Protein AF-A0A2A4UXB6-F1 (afdb_monomer_lite)

Secondary structure (DSSP, 8-state):
-HHHHHHHHHHHTSHHHHHHT-EEEEE-SS-EEEE----GGGB-TTSSB-HHHHHHHHHHHHHHHHHHHHHHHHHTT---

Foldseek 3Di:
DVLQVVLQVVQCVPPLSVVQVKDFPDDDPPATDIDRDDDPVQDDPVSHGDVVNVVVVVVVRVVSNVVSVVVVCVVVVNDD

Structure (mmCIF, N/CA/C/O backbone):
data_AF-A0A2A4UXB6-F1
#
_entry.id   AF-A0A2A4UXB6-F1
#
loop_
_atom_site.group_PDB
_atom_site.id
_atom_site.type_symbol
_atom_site.label_atom_id
_atom_site.label_alt_id
_atom_site.label_comp_id
_atom_site.label_asym_id
_atom_site.label_entity_id
_atom_site.label_seq_id
_atom_site.pdbx_PDB_ins_code
_atom_site.Cartn_x
_atom_site.Cartn_y
_atom_site.Cartn_z
_atom_site.occupancy
_atom_site.B_iso_or_equiv
_atom_site.auth_seq_id
_atom_site.auth_comp_id
_atom_site.auth_asym_id
_atom_site.auth_atom_id
_atom_site.pdbx_PDB_model_num
ATOM 1 N N . MET A 1 1 ? -6.556 12.534 10.772 1.00 65.06 1 MET A N 1
ATOM 2 C CA . MET A 1 1 ? -5.075 12.540 10.843 1.00 65.06 1 MET A CA 1
ATOM 3 C C . MET A 1 1 ? -4.523 11.317 11.559 1.00 65.06 1 MET A C 1
ATOM 5 O O . MET A 1 1 ? -3.730 10.637 10.934 1.00 65.06 1 MET A O 1
ATOM 9 N N . GLN A 1 2 ? -4.956 10.982 12.784 1.00 81.38 2 GLN A N 1
ATOM 10 C CA . GLN A 1 2 ? -4.411 9.822 13.515 1.00 81.38 2 GLN A CA 1
ATOM 11 C C . GLN A 1 2 ? -4.527 8.495 12.738 1.00 81.38 2 GLN A C 1
ATOM 13 O O . GLN A 1 2 ? -3.518 7.856 12.486 1.00 81.38 2 GLN A O 1
ATOM 18 N N . LEU A 1 3 ? -5.721 8.160 12.233 1.00 79.38 3 LEU A N 1
ATOM 19 C CA . LEU A 1 3 ? -5.954 6.920 11.475 1.00 79.38 3 LEU A CA 1
ATOM 20 C C . LEU A 1 3 ? -5.083 6.787 10.209 1.00 79.38 3 LEU A C 1
ATOM 22 O O . LEU A 1 3 ? -4.646 5.692 9.870 1.00 79.38 3 LEU A O 1
ATOM 26 N N . LEU A 1 4 ? -4.826 7.899 9.510 1.00 80.56 4 LEU A N 1
ATOM 27 C CA . LEU A 1 4 ? -3.944 7.914 8.340 1.00 80.56 4 LEU A CA 1
ATOM 28 C C . LEU A 1 4 ? -2.508 7.578 8.750 1.00 80.56 4 LEU A C 1
ATOM 30 O O . LEU A 1 4 ? -1.897 6.706 8.141 1.00 80.56 4 LEU A O 1
A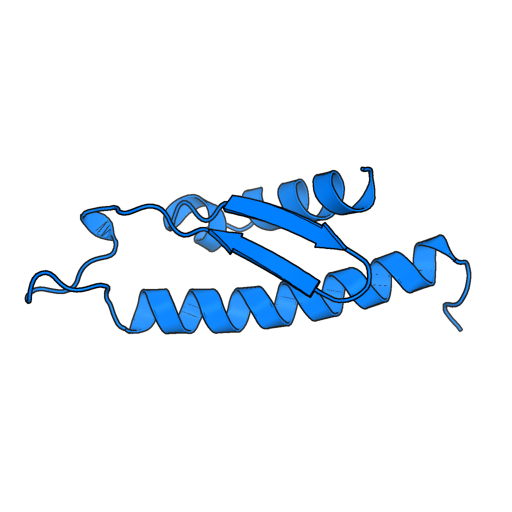TOM 34 N N . ASN A 1 5 ? -2.004 8.241 9.793 1.00 83.44 5 ASN A N 1
ATOM 35 C CA . ASN A 1 5 ? -0.652 8.018 10.295 1.00 83.44 5 ASN A CA 1
ATOM 36 C C . ASN A 1 5 ? -0.477 6.575 10.790 1.00 83.44 5 ASN A C 1
ATOM 38 O O . ASN A 1 5 ? 0.523 5.943 10.465 1.00 83.44 5 ASN A O 1
ATOM 42 N N . ASP A 1 6 ? -1.472 6.028 11.492 1.00 86.00 6 ASP A N 1
ATOM 43 C CA . ASP A 1 6 ? -1.437 4.654 12.002 1.00 86.00 6 ASP A CA 1
ATOM 44 C C . ASP A 1 6 ? -1.385 3.629 10.858 1.00 86.00 6 ASP A C 1
ATOM 46 O O . ASP A 1 6 ? -0.581 2.696 10.874 1.00 86.00 6 ASP A O 1
ATOM 50 N N . LEU A 1 7 ? -2.229 3.793 9.833 1.00 85.19 7 LEU A N 1
ATOM 51 C CA . LEU A 1 7 ? -2.238 2.888 8.681 1.00 85.19 7 LEU A CA 1
ATOM 52 C C . LEU A 1 7 ? -0.972 3.031 7.834 1.00 85.19 7 LEU A C 1
ATOM 54 O O . LEU A 1 7 ? -0.449 2.021 7.361 1.00 85.19 7 LEU A O 1
ATOM 58 N N . GLN A 1 8 ? -0.453 4.252 7.676 1.00 85.81 8 GLN A N 1
ATOM 59 C CA . GLN A 1 8 ? 0.845 4.486 7.046 1.00 85.81 8 GLN A CA 1
ATOM 60 C C . GLN A 1 8 ? 1.958 3.778 7.817 1.00 85.81 8 GLN A C 1
ATOM 62 O O . GLN A 1 8 ? 2.753 3.076 7.202 1.00 85.81 8 GLN A O 1
ATOM 67 N N . GLU A 1 9 ? 2.000 3.891 9.143 1.00 85.06 9 GLU A N 1
ATOM 68 C CA . GLU A 1 9 ? 3.004 3.223 9.970 1.00 85.06 9 GLU A CA 1
ATOM 69 C C . GLU A 1 9 ? 2.912 1.696 9.854 1.00 85.06 9 GLU A C 1
ATOM 71 O O . GLU A 1 9 ? 3.919 1.028 9.605 1.00 85.06 9 GLU A O 1
ATOM 76 N N . ILE A 1 10 ? 1.708 1.128 9.965 1.00 84.38 10 ILE A N 1
ATOM 77 C CA . ILE A 1 10 ? 1.485 -0.318 9.820 1.00 84.38 10 ILE A CA 1
ATOM 78 C C . ILE A 1 10 ? 1.967 -0.802 8.450 1.00 84.38 10 ILE A 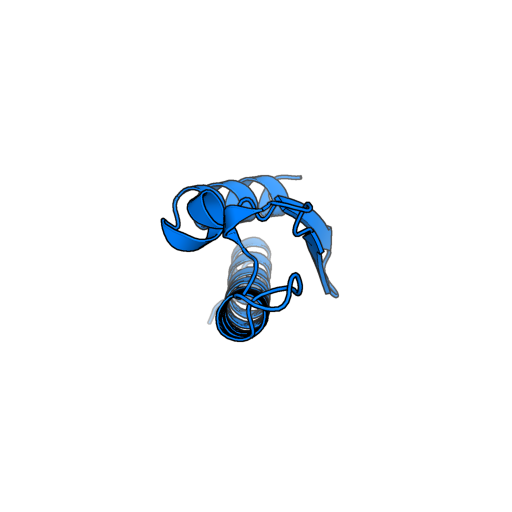C 1
ATOM 80 O O . ILE A 1 10 ? 2.653 -1.822 8.356 1.00 84.38 10 ILE A O 1
ATOM 84 N N . TYR A 1 11 ? 1.623 -0.076 7.388 1.00 84.94 11 TYR A N 1
ATOM 85 C CA . TYR A 1 11 ? 1.937 -0.489 6.027 1.00 84.94 11 TYR A CA 1
ATOM 86 C C . TYR A 1 11 ? 3.401 -0.237 5.639 1.00 84.94 11 TYR A C 1
ATOM 88 O O . TYR A 1 11 ? 3.994 -1.045 4.930 1.00 84.94 11 TYR A O 1
ATOM 96 N N . LEU A 1 12 ? 4.040 0.814 6.158 1.00 76.19 12 LEU A N 1
ATOM 97 C CA . LEU A 1 12 ? 5.481 1.051 5.990 1.00 76.19 12 LEU A CA 1
ATOM 98 C C . LEU A 1 12 ? 6.334 0.003 6.714 1.00 76.19 12 LEU A C 1
ATOM 100 O O . LEU A 1 12 ? 7.451 -0.296 6.278 1.00 76.19 12 LEU A O 1
ATOM 104 N N . ASN A 1 13 ? 5.811 -0.558 7.805 1.00 82.19 13 ASN A N 1
ATOM 105 C CA . ASN A 1 13 ? 6.425 -1.676 8.515 1.00 82.19 13 ASN A CA 1
ATOM 106 C C . ASN A 1 13 ? 6.181 -3.030 7.824 1.00 82.19 13 ASN A C 1
ATOM 108 O O . ASN A 1 13 ? 6.860 -4.012 8.138 1.00 82.19 13 ASN A O 1
ATOM 112 N N . ASP A 1 14 ? 5.281 -3.091 6.837 1.00 81.88 14 ASP A N 1
ATOM 113 C CA . ASP A 1 14 ? 5.140 -4.246 5.961 1.00 81.88 14 ASP A CA 1
ATOM 114 C C . ASP A 1 14 ? 6.306 -4.296 4.956 1.00 81.88 14 ASP A C 1
ATOM 116 O O . ASP A 1 14 ? 6.579 -3.361 4.193 1.00 81.88 14 ASP A O 1
ATOM 120 N N . ARG A 1 15 ? 7.037 -5.420 4.954 1.00 80.62 15 ARG A N 1
ATOM 121 C CA . ARG A 1 15 ? 8.217 -5.599 4.092 1.00 80.62 15 ARG A CA 1
ATOM 122 C C . ARG A 1 15 ? 7.881 -5.454 2.606 1.00 80.62 15 ARG A C 1
ATOM 124 O O . ARG A 1 15 ? 8.763 -5.050 1.844 1.00 80.62 15 ARG A O 1
ATOM 131 N N . TRP A 1 16 ? 6.663 -5.794 2.185 1.00 82.12 16 TRP A N 1
ATOM 132 C CA . TRP A 1 16 ? 6.255 -5.710 0.788 1.00 82.12 16 TRP A CA 1
ATOM 133 C C . TRP A 1 16 ? 5.862 -4.298 0.383 1.00 82.12 16 TRP A C 1
ATOM 135 O O . TRP A 1 16 ? 6.417 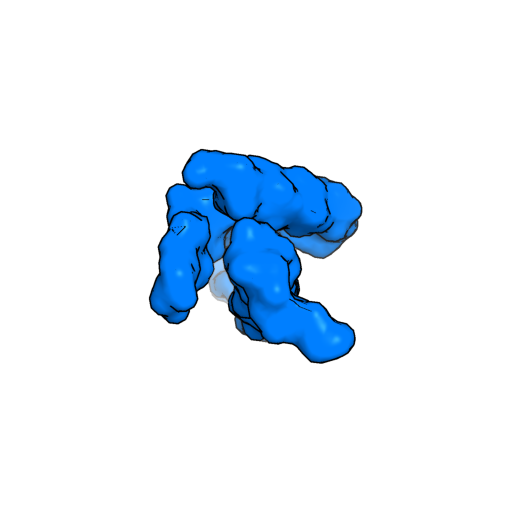-3.812 -0.606 1.00 82.12 16 TRP A O 1
ATOM 145 N N . GLY A 1 17 ? 5.019 -3.617 1.162 1.00 81.88 17 GLY A N 1
ATOM 146 C CA . GLY A 1 17 ? 4.623 -2.228 0.887 1.00 81.88 17 GLY A CA 1
ATOM 147 C C . GLY A 1 17 ? 5.840 -1.315 0.702 1.00 81.88 17 GLY A C 1
ATOM 148 O O . GLY A 1 17 ? 5.994 -0.647 -0.329 1.00 81.88 17 GLY A O 1
ATOM 149 N N . LYS A 1 18 ? 6.804 -1.408 1.628 1.00 84.25 18 LYS A N 1
ATOM 150 C CA . LYS A 1 18 ? 8.075 -0.671 1.554 1.00 84.25 18 LYS A CA 1
ATOM 151 C C . LYS A 1 18 ? 8.918 -1.037 0.329 1.00 84.25 18 LYS A C 1
ATOM 153 O O . LYS A 1 18 ? 9.495 -0.156 -0.310 1.00 84.25 18 LYS A O 1
ATOM 158 N N . ARG A 1 19 ? 9.014 -2.327 -0.010 1.00 86.56 19 ARG A N 1
ATOM 159 C CA . ARG A 1 19 ? 9.811 -2.803 -1.155 1.00 86.56 19 ARG A CA 1
ATOM 160 C C . ARG A 1 19 ? 9.228 -2.336 -2.486 1.00 86.56 19 ARG A C 1
ATOM 162 O O . ARG A 1 19 ? 9.987 -1.923 -3.362 1.00 86.56 19 ARG A O 1
ATOM 169 N N . LEU A 1 20 ? 7.908 -2.395 -2.637 1.00 88.00 20 LEU A N 1
ATOM 170 C CA . LEU A 1 20 ? 7.214 -1.922 -3.834 1.00 88.00 20 LEU A CA 1
ATOM 171 C C . LEU A 1 20 ? 7.274 -0.393 -3.943 1.00 88.00 20 LEU A C 1
ATOM 173 O O . LEU A 1 20 ? 7.342 0.134 -5.055 1.00 88.00 20 LEU A O 1
ATOM 177 N N . GLY A 1 21 ? 7.374 0.297 -2.802 1.00 88.81 21 GLY A N 1
ATOM 178 C CA . GLY A 1 21 ? 7.382 1.753 -2.712 1.00 88.81 21 GLY A CA 1
ATOM 179 C C . GLY A 1 21 ? 5.986 2.344 -2.770 1.00 88.81 21 GLY A C 1
ATOM 180 O O . GLY A 1 21 ? 5.829 3.403 -3.359 1.00 88.81 21 GLY A O 1
ATOM 181 N N . VAL A 1 22 ? 4.997 1.622 -2.249 1.00 91.38 22 VAL A N 1
ATOM 182 C CA . VAL A 1 22 ? 3.610 2.077 -2.222 1.00 91.38 22 VAL A CA 1
ATOM 183 C C . VAL A 1 22 ? 3.457 3.155 -1.154 1.00 91.38 22 VAL A C 1
ATOM 185 O O . VAL A 1 22 ? 4.021 3.048 -0.065 1.00 91.38 22 VAL A O 1
ATOM 188 N N . GLU A 1 23 ? 2.664 4.170 -1.463 1.00 90.50 23 GLU A N 1
ATOM 189 C CA . GLU A 1 23 ? 2.345 5.280 -0.574 1.00 90.50 23 GLU A CA 1
ATOM 190 C C . GLU A 1 23 ? 0.837 5.303 -0.313 1.00 90.50 23 GLU A C 1
ATOM 192 O O . GLU A 1 23 ? 0.040 5.163 -1.240 1.00 90.50 23 GLU A O 1
ATOM 197 N N . ILE A 1 24 ? 0.429 5.478 0.946 1.00 91.19 24 ILE A N 1
ATOM 198 C CA . ILE A 1 24 ? -0.975 5.745 1.281 1.00 91.19 24 ILE A CA 1
ATOM 199 C C . ILE A 1 24 ? -1.166 7.258 1.222 1.00 91.19 24 ILE A C 1
ATOM 201 O O . ILE A 1 24 ? -0.717 7.965 2.126 1.00 91.19 24 ILE A O 1
ATOM 205 N N . SER A 1 25 ? -1.795 7.757 0.160 1.00 89.81 25 SER A N 1
ATOM 206 C CA . SER A 1 25 ? -1.969 9.199 -0.056 1.00 89.81 25 SER A CA 1
ATOM 207 C C . SER A 1 25 ? -3.195 9.764 0.660 1.00 89.81 25 SER A C 1
ATOM 209 O O . SER A 1 25 ? -3.219 10.944 0.994 1.00 89.81 25 SER A O 1
ATOM 211 N N . GLU A 1 26 ? -4.215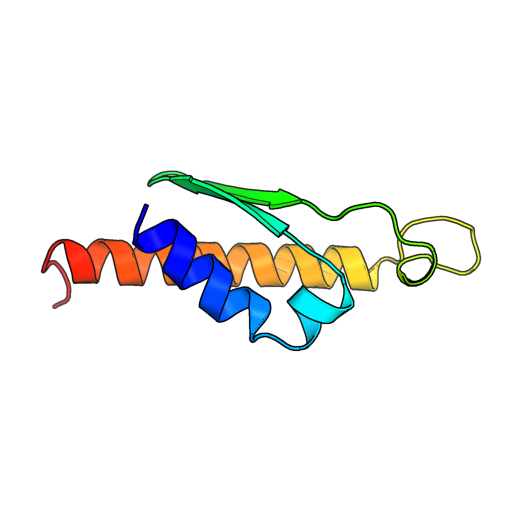 8.936 0.897 1.00 89.44 26 GLU A N 1
ATOM 212 C CA . GLU A 1 26 ? -5.449 9.345 1.571 1.00 89.44 26 GLU A CA 1
ATOM 213 C C . GLU A 1 26 ? -6.108 8.165 2.296 1.00 89.44 26 GLU A C 1
ATOM 215 O O . GLU A 1 26 ? -6.098 7.033 1.808 1.00 89.44 26 GLU A O 1
ATOM 220 N N . VAL A 1 27 ? -6.713 8.450 3.450 1.00 87.81 27 VAL A N 1
ATOM 221 C CA . VAL A 1 27 ? -7.619 7.549 4.171 1.00 87.81 27 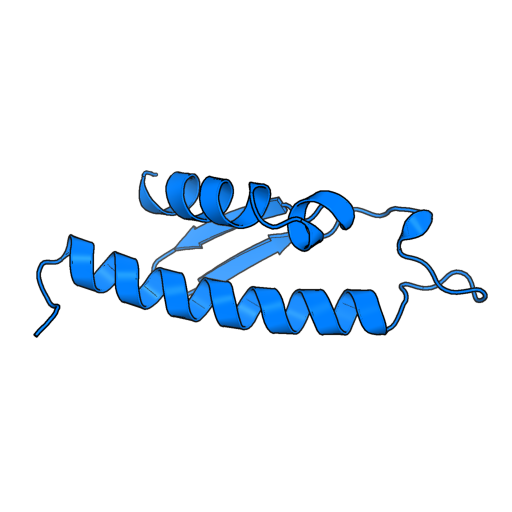VAL A CA 1
ATOM 222 C C . VAL A 1 27 ? -8.820 8.367 4.633 1.00 87.81 27 VAL A C 1
ATOM 224 O O . VAL A 1 27 ? -8.653 9.349 5.361 1.00 87.81 27 VAL A O 1
ATOM 227 N N . ASN A 1 28 ? -10.023 7.938 4.262 1.00 83.31 28 ASN A N 1
ATOM 228 C CA . ASN A 1 28 ? -11.281 8.504 4.745 1.00 83.31 28 ASN A CA 1
ATOM 229 C C . ASN A 1 28 ? -12.282 7.374 5.098 1.00 83.31 28 ASN A C 1
ATOM 231 O O . ASN A 1 28 ? -12.007 6.194 4.845 1.00 83.31 28 ASN A O 1
ATOM 235 N N . PRO A 1 29 ? -13.433 7.685 5.724 1.00 79.44 29 PRO A N 1
ATOM 236 C CA . PRO A 1 29 ? -14.396 6.662 6.142 1.00 79.44 29 PRO A CA 1
ATOM 237 C C . PRO A 1 29 ? -14.915 5.763 5.013 1.00 79.44 29 PRO A C 1
ATOM 239 O O . PRO A 1 29 ? -15.259 4.619 5.280 1.00 79.44 29 PRO A O 1
ATOM 242 N N . GLU A 1 30 ? -14.859 6.199 3.754 1.00 83.88 30 GLU A N 1
ATOM 243 C CA . GLU A 1 30 ? -15.399 5.454 2.610 1.00 83.88 30 GLU A CA 1
ATOM 244 C C . GLU A 1 30 ? -14.318 4.698 1.823 1.00 83.88 30 GLU A C 1
ATOM 246 O O . GLU A 1 30 ? -14.578 3.640 1.256 1.00 83.88 30 GLU A O 1
ATOM 251 N N . ASN A 1 31 ? -13.082 5.203 1.779 1.00 88.56 31 ASN A N 1
ATOM 252 C CA . ASN A 1 31 ? -12.030 4.633 0.942 1.00 88.56 31 ASN A CA 1
ATOM 253 C C . ASN A 1 31 ? -10.604 4.853 1.480 1.00 88.56 31 ASN A C 1
ATOM 255 O O . ASN A 1 31 ? -10.353 5.597 2.430 1.00 88.56 31 ASN A O 1
ATOM 259 N N . ILE A 1 32 ? -9.664 4.146 0.848 1.00 91.00 32 ILE A N 1
ATOM 260 C CA . ILE A 1 32 ? -8.219 4.321 1.002 1.00 91.00 32 ILE A CA 1
ATOM 261 C C . ILE A 1 32 ? -7.638 4.505 -0.392 1.00 91.00 32 ILE A C 1
ATOM 263 O O . ILE A 1 32 ? -7.984 3.757 -1.309 1.00 91.00 32 ILE A O 1
ATOM 267 N N . HIS A 1 33 ? -6.728 5.462 -0.540 1.00 92.38 33 HIS A N 1
ATOM 268 C CA . HIS A 1 33 ? -6.023 5.699 -1.789 1.00 92.38 33 HIS A CA 1
ATOM 269 C C . HIS A 1 33 ? -4.556 5.278 -1.655 1.00 92.38 33 HIS A C 1
ATOM 271 O O . HIS A 1 33 ? -3.803 5.844 -0.858 1.00 92.38 33 HIS A O 1
ATOM 277 N N . LEU A 1 34 ? -4.165 4.277 -2.449 1.00 92.38 34 LEU A N 1
ATOM 278 C CA . LEU A 1 34 ? -2.783 3.827 -2.594 1.00 92.38 34 LEU A CA 1
ATOM 279 C C . LEU A 1 34 ? -2.185 4.336 -3.902 1.00 92.38 34 LEU A C 1
ATOM 281 O O . LEU A 1 34 ? -2.810 4.237 -4.958 1.00 92.38 34 LEU A O 1
ATOM 285 N N . GLN A 1 35 ? -0.945 4.800 -3.843 1.00 92.75 35 GLN A N 1
ATOM 286 C CA . GLN A 1 35 ? -0.156 5.187 -5.003 1.00 92.75 35 GLN A CA 1
ATOM 287 C C . GLN A 1 35 ? 1.045 4.258 -5.142 1.00 92.75 35 GLN A C 1
ATOM 289 O O . GLN A 1 35 ? 1.759 3.998 -4.178 1.00 92.75 35 GLN A O 1
ATOM 294 N N . LEU A 1 36 ? 1.282 3.766 -6.359 1.00 91.94 36 LEU A N 1
ATOM 295 C CA . LEU A 1 36 ? 2.483 3.014 -6.710 1.00 91.94 36 LEU A CA 1
ATOM 296 C C . LEU A 1 36 ? 3.285 3.818 -7.742 1.00 91.94 36 LEU A C 1
ATOM 298 O O . LEU A 1 36 ? 2.968 3.766 -8.934 1.00 91.94 36 LEU A O 1
ATOM 302 N N . PRO A 1 37 ? 4.320 4.560 -7.314 1.00 91.12 37 PRO A N 1
ATOM 303 C CA . PRO A 1 37 ? 5.204 5.274 -8.221 1.00 91.12 37 PRO A CA 1
ATOM 304 C C . PRO A 1 37 ? 5.885 4.324 -9.207 1.00 91.12 37 PRO A C 1
ATOM 306 O O . PRO A 1 37 ? 6.176 3.162 -8.898 1.00 91.12 37 PRO A O 1
ATOM 309 N N . PHE A 1 38 ? 6.202 4.835 -10.398 1.00 92.12 38 PHE A N 1
ATOM 310 C CA . PHE A 1 38 ? 6.992 4.083 -11.366 1.00 92.12 38 PHE A CA 1
ATOM 311 C C . PHE A 1 38 ? 8.350 3.695 -10.764 1.00 92.12 38 PHE A C 1
ATOM 313 O O . PHE A 1 38 ? 9.117 4.550 -10.320 1.00 92.12 38 PHE A O 1
ATOM 320 N N . LYS A 1 39 ? 8.669 2.397 -10.799 1.00 92.69 39 LYS A N 1
ATOM 321 C CA . LYS A 1 39 ? 9.999 1.872 -10.476 1.00 92.69 39 LYS A CA 1
ATOM 322 C C . LYS A 1 39 ? 10.350 0.736 -11.423 1.00 92.69 39 LYS A C 1
ATOM 324 O O . LYS A 1 39 ? 9.600 -0.232 -11.531 1.00 92.69 39 LYS A O 1
ATOM 329 N 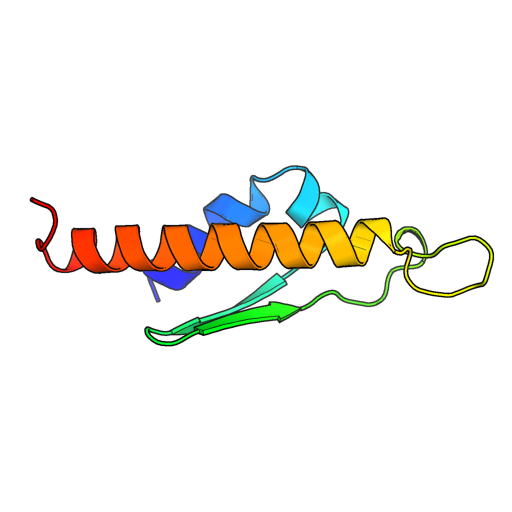N . GLN A 1 40 ? 11.535 0.810 -12.027 1.00 94.25 40 GLN A N 1
ATOM 330 C CA . GLN A 1 40 ? 12.032 -0.201 -12.968 1.00 94.25 40 GLN A CA 1
ATOM 331 C C . GLN A 1 40 ? 11.991 -1.624 -12.382 1.00 94.25 40 GLN A C 1
ATOM 333 O O . GLN A 1 40 ? 11.632 -2.574 -13.069 1.00 94.25 40 GLN A O 1
ATOM 338 N N . GLN A 1 41 ? 12.298 -1.764 -11.088 1.00 93.75 41 GLN A N 1
ATOM 339 C CA . GLN A 1 41 ? 12.300 -3.044 -10.367 1.00 93.75 41 GLN A CA 1
ATOM 340 C C . GLN A 1 41 ? 10.925 -3.732 -10.291 1.00 93.75 41 GLN A C 1
ATOM 342 O O . GLN A 1 41 ? 10.858 -4.927 -10.020 1.00 93.75 41 GLN A O 1
ATOM 347 N N . ASN A 1 42 ? 9.836 -2.987 -10.505 1.00 94.50 42 ASN A N 1
ATOM 348 C CA . ASN A 1 42 ? 8.468 -3.503 -10.466 1.00 94.50 42 ASN A CA 1
ATOM 349 C C . ASN A 1 42 ? 7.990 -3.973 -11.852 1.00 94.50 42 ASN A C 1
ATOM 351 O O . ASN A 1 42 ? 6.819 -4.326 -12.008 1.00 94.50 42 ASN A O 1
ATOM 355 N N . MET A 1 43 ? 8.858 -3.960 -12.869 1.00 95.94 43 MET A N 1
ATOM 356 C CA . MET A 1 43 ? 8.504 -4.344 -14.231 1.00 95.94 43 MET A CA 1
ATOM 357 C C . MET A 1 43 ? 8.823 -5.806 -14.555 1.00 95.94 43 MET A C 1
ATOM 359 O O . MET A 1 43 ? 9.714 -6.422 -13.978 1.00 95.94 43 MET A O 1
ATOM 363 N N . ASN A 1 44 ? 8.091 -6.362 -15.516 1.00 95.06 44 ASN A N 1
ATOM 364 C CA . ASN A 1 44 ? 8.417 -7.622 -16.168 1.00 95.06 44 ASN A CA 1
ATOM 365 C C . ASN A 1 44 ? 9.407 -7.412 -17.331 1.00 95.06 44 ASN A C 1
ATOM 367 O O . ASN A 1 44 ? 9.741 -6.286 -17.701 1.00 95.06 44 ASN A O 1
ATOM 371 N N . LEU A 1 45 ? 9.830 -8.515 -17.957 1.00 95.50 45 LEU A N 1
ATOM 372 C CA . LEU A 1 45 ? 10.767 -8.504 -19.091 1.00 95.50 45 LEU A CA 1
ATOM 373 C C . LEU A 1 45 ? 10.248 -7.743 -20.326 1.00 95.50 45 LEU A C 1
ATOM 375 O O . LEU A 1 45 ? 11.036 -7.362 -21.182 1.00 95.50 45 LEU A O 1
ATOM 379 N N . GLY A 1 46 ? 8.936 -7.511 -20.420 1.00 96.19 46 GLY A N 1
ATOM 380 C CA . GLY A 1 46 ? 8.295 -6.788 -21.519 1.00 96.19 46 GLY A CA 1
ATOM 381 C C . GLY A 1 46 ? 8.165 -5.282 -21.294 1.00 96.19 46 GLY A C 1
ATOM 382 O O . GLY A 1 46 ? 7.429 -4.631 -22.033 1.00 96.19 46 GLY A O 1
ATOM 383 N N . GLY A 1 47 ? 8.802 -4.723 -20.261 1.00 94.38 47 GLY A N 1
ATOM 384 C CA . GLY A 1 47 ? 8.748 -3.282 -20.003 1.00 94.38 47 GLY A CA 1
ATOM 385 C C . GLY A 1 47 ? 7.440 -2.802 -19.364 1.00 94.38 47 GLY A C 1
ATOM 386 O O . GLY A 1 47 ? 7.152 -1.610 -19.381 1.00 94.38 47 GLY A O 1
ATOM 387 N N . ARG A 1 48 ? 6.613 -3.718 -18.847 1.00 94.25 48 ARG A N 1
ATOM 388 C CA . ARG A 1 48 ? 5.314 -3.415 -18.224 1.00 94.25 48 ARG A CA 1
ATOM 389 C C . ARG A 1 48 ? 5.369 -3.719 -16.740 1.00 94.25 48 ARG A C 1
ATOM 391 O O . ARG A 1 48 ? 6.205 -4.506 -16.313 1.00 94.25 48 ARG A O 1
ATOM 398 N N . MET A 1 49 ? 4.437 -3.184 -15.958 1.00 94.31 49 MET A N 1
ATOM 399 C CA . MET A 1 49 ? 4.299 -3.585 -14.558 1.00 94.31 49 MET A CA 1
ATOM 400 C C . MET A 1 49 ? 4.123 -5.107 -14.441 1.00 94.31 49 MET A C 1
ATOM 402 O O . MET A 1 49 ? 3.338 -5.717 -15.172 1.00 94.31 49 MET A O 1
ATOM 406 N N . HIS A 1 50 ? 4.882 -5.730 -13.543 1.00 96.00 50 HIS A N 1
ATOM 407 C CA . HIS A 1 50 ? 4.800 -7.162 -13.303 1.00 96.00 50 HIS A CA 1
ATOM 408 C C . HIS A 1 50 ? 3.430 -7.509 -12.707 1.00 96.00 50 HIS A C 1
ATOM 410 O O . HIS A 1 50 ? 3.006 -6.900 -11.728 1.00 96.00 50 HIS A O 1
ATOM 416 N N . GLY A 1 51 ? 2.743 -8.516 -13.255 1.00 94.88 51 GLY A N 1
ATOM 417 C CA . GLY A 1 51 ? 1.387 -8.875 -12.813 1.00 94.88 51 GLY A CA 1
ATOM 418 C C . GLY A 1 51 ? 1.304 -9.215 -11.321 1.00 94.88 51 GLY A C 1
ATOM 419 O O . GLY A 1 51 ? 0.360 -8.822 -10.647 1.00 94.88 51 GLY A O 1
ATOM 420 N N . GLY A 1 52 ? 2.344 -9.854 -10.775 1.00 93.31 52 GLY A N 1
ATOM 421 C CA . GLY A 1 52 ? 2.453 -10.113 -9.335 1.00 93.31 52 GLY A CA 1
ATOM 422 C C . GLY A 1 52 ? 2.507 -8.847 -8.470 1.00 93.31 52 GLY A C 1
ATOM 423 O O . GLY A 1 52 ? 1.983 -8.865 -7.369 1.00 93.31 52 GLY A O 1
ATOM 424 N N . VAL A 1 53 ? 3.063 -7.736 -8.972 1.00 93.38 53 VAL A N 1
ATOM 425 C CA . VAL A 1 53 ? 3.065 -6.452 -8.246 1.00 93.38 53 VAL A CA 1
ATOM 426 C C . VAL A 1 53 ? 1.646 -5.891 -8.158 1.00 93.38 53 VAL A C 1
ATOM 428 O O . VAL A 1 53 ? 1.219 -5.481 -7.082 1.00 93.38 53 VAL A O 1
ATOM 431 N N . LEU A 1 54 ? 0.893 -5.934 -9.263 1.00 92.69 54 LEU A N 1
ATOM 432 C CA . LEU A 1 54 ? -0.517 -5.528 -9.283 1.00 92.69 54 LEU A CA 1
ATOM 433 C C . LEU A 1 54 ? -1.369 -6.397 -8.351 1.00 92.69 54 LEU A C 1
ATOM 435 O O . LEU A 1 54 ? -2.168 -5.872 -7.582 1.00 92.69 54 LEU A O 1
ATOM 439 N N . ALA A 1 55 ? -1.178 -7.717 -8.391 1.00 93.50 55 ALA A N 1
ATOM 440 C CA . ALA A 1 55 ? -1.910 -8.646 -7.535 1.00 93.50 55 ALA A CA 1
ATOM 441 C C . ALA A 1 55 ? -1.624 -8.406 -6.043 1.00 93.50 55 ALA A C 1
ATOM 443 O O . ALA A 1 55 ? -2.558 -8.383 -5.242 1.00 93.50 55 ALA A O 1
ATOM 444 N N . SER A 1 56 ? -0.360 -8.170 -5.672 1.00 91.25 56 SER A N 1
ATOM 445 C CA . SER A 1 56 ? 0.005 -7.798 -4.301 1.00 91.25 56 SER A CA 1
ATOM 446 C C . SER A 1 56 ? -0.661 -6.493 -3.872 1.00 91.25 56 SER A C 1
ATOM 448 O O . SER A 1 56 ? -1.264 -6.455 -2.806 1.00 91.25 56 SER A O 1
ATOM 450 N N . LEU A 1 57 ? -0.637 -5.459 -4.720 1.00 91.75 57 LEU A N 1
ATOM 451 C CA . LEU A 1 57 ? -1.259 -4.171 -4.405 1.00 91.75 57 LEU A CA 1
ATOM 452 C C . LEU A 1 57 ? -2.776 -4.291 -4.189 1.00 91.75 57 LEU A C 1
ATOM 454 O O . LEU A 1 57 ? -3.321 -3.656 -3.288 1.00 91.75 57 LEU A O 1
ATOM 458 N N . LEU A 1 58 ? -3.459 -5.130 -4.975 1.00 92.50 58 LEU A N 1
ATOM 459 C CA . LEU A 1 58 ? -4.887 -5.411 -4.794 1.00 92.50 58 LEU A CA 1
ATOM 460 C C . LEU A 1 58 ? -5.165 -6.114 -3.457 1.00 92.50 58 LEU A C 1
ATOM 462 O O . LEU A 1 58 ? -6.090 -5.729 -2.742 1.00 92.50 58 LEU A O 1
ATOM 466 N N . GLY A 1 59 ? -4.351 -7.109 -3.097 1.00 92.12 59 GLY A N 1
ATOM 467 C CA . GLY A 1 59 ? -4.460 -7.791 -1.804 1.00 92.12 59 GLY A CA 1
ATOM 468 C C . GLY A 1 59 ? -4.208 -6.852 -0.622 1.00 92.12 59 GLY A C 1
ATOM 469 O O . GLY A 1 59 ? -4.980 -6.834 0.338 1.00 92.12 59 GLY A O 1
ATOM 470 N N . ASP A 1 60 ? -3.174 -6.018 -0.724 1.00 90.38 60 ASP A N 1
ATOM 471 C CA . ASP A 1 60 ? -2.832 -5.021 0.290 1.00 90.38 60 ASP A CA 1
ATOM 472 C C . ASP A 1 60 ? -3.948 -3.987 0.463 1.00 90.38 60 ASP A C 1
ATOM 474 O O . ASP A 1 60 ? -4.313 -3.662 1.592 1.00 90.38 60 ASP A O 1
ATOM 478 N N . SER A 1 61 ? -4.550 -3.532 -0.640 1.00 90.81 61 SER A N 1
ATOM 479 C CA . SER A 1 61 ? -5.702 -2.620 -0.623 1.00 90.81 61 SER A CA 1
ATOM 480 C C . SER A 1 61 ? -6.860 -3.189 0.200 1.00 90.81 61 SER A C 1
ATOM 482 O O . SER A 1 61 ? -7.399 -2.501 1.066 1.00 90.81 61 SER A O 1
ATOM 484 N N . ALA A 1 62 ? -7.213 -4.461 -0.012 1.00 90.69 62 ALA A N 1
ATOM 485 C CA . ALA A 1 62 ? -8.293 -5.117 0.726 1.00 90.69 62 ALA A CA 1
ATOM 486 C C . ALA A 1 62 ? -7.972 -5.272 2.222 1.00 90.69 62 ALA A C 1
ATOM 488 O O . ALA A 1 62 ? -8.820 -5.007 3.082 1.00 90.69 62 ALA A O 1
ATOM 489 N N . LYS A 1 63 ? -6.730 -5.657 2.544 1.00 89.38 63 LYS A N 1
ATOM 490 C CA . LYS A 1 63 ? -6.247 -5.761 3.927 1.00 89.38 63 LYS A CA 1
ATOM 491 C C . LYS A 1 63 ? -6.330 -4.412 4.642 1.00 89.38 63 LYS A C 1
ATOM 493 O O . LYS A 1 63 ? -6.838 -4.347 5.759 1.00 89.38 63 LYS A O 1
ATOM 498 N N . LEU A 1 64 ? -5.853 -3.345 4.005 1.00 89.38 64 LEU A N 1
ATOM 499 C CA . LEU A 1 64 ? -5.877 -1.998 4.572 1.00 89.38 64 LEU A CA 1
ATOM 500 C C . LEU A 1 64 ? -7.304 -1.487 4.762 1.00 89.38 64 LEU A C 1
ATOM 502 O O . LEU A 1 64 ? -7.592 -0.919 5.813 1.00 89.38 64 LEU A O 1
ATOM 506 N N . LEU A 1 65 ? -8.203 -1.738 3.805 1.00 89.81 65 LEU A N 1
ATOM 507 C CA . LEU A 1 65 ? -9.612 -1.357 3.920 1.00 89.81 65 LEU A CA 1
ATOM 508 C C . LEU A 1 65 ? -10.275 -2.027 5.130 1.00 89.81 65 LEU A C 1
ATOM 510 O O . LEU A 1 65 ? -10.907 -1.357 5.938 1.00 89.81 65 LEU A O 1
ATOM 514 N N . THR A 1 66 ? -10.029 -3.325 5.315 1.00 88.50 66 THR A N 1
ATOM 515 C CA . THR A 1 66 ? -10.564 -4.086 6.455 1.00 88.50 66 THR A CA 1
ATOM 516 C C . THR A 1 66 ? -10.006 -3.573 7.787 1.00 88.50 66 THR A C 1
ATOM 518 O O . THR A 1 66 ? -10.742 -3.392 8.754 1.00 88.50 66 THR A O 1
ATOM 521 N N . LEU A 1 67 ? -8.696 -3.307 7.849 1.00 85.94 67 LEU A N 1
ATOM 522 C CA . LEU A 1 67 ? -8.050 -2.769 9.051 1.00 85.94 67 LEU A CA 1
ATOM 523 C C . LEU A 1 67 ? -8.562 -1.374 9.410 1.00 85.94 67 LEU A C 1
ATOM 525 O O . LEU A 1 67 ? -8.716 -1.069 10.593 1.00 85.94 67 LEU A O 1
ATOM 529 N N . LYS A 1 68 ? -8.822 -0.534 8.406 1.00 87.06 68 LYS A N 1
ATOM 530 C CA . LYS A 1 68 ? -9.395 0.798 8.596 1.00 87.06 68 LYS A CA 1
ATOM 531 C C . LYS A 1 68 ? -10.749 0.714 9.288 1.00 87.06 68 LYS A C 1
ATOM 533 O O . LYS A 1 68 ? -10.955 1.443 10.254 1.00 87.06 68 LYS A O 1
ATOM 538 N N . ASP A 1 69 ? -11.628 -0.176 8.836 1.00 81.69 69 ASP A N 1
ATOM 539 C CA . ASP A 1 69 ? -12.967 -0.314 9.411 1.00 81.69 69 ASP A CA 1
ATOM 540 C C . ASP A 1 69 ? -12.894 -0.762 10.874 1.00 81.69 69 ASP A C 1
ATOM 542 O O . ASP A 1 69 ? -13.486 -0.117 11.737 1.00 81.69 69 ASP A O 1
ATOM 546 N N . VAL A 1 70 ? -12.077 -1.774 11.188 1.00 79.75 70 VAL A N 1
ATOM 547 C CA . VAL A 1 70 ? -11.863 -2.225 12.578 1.00 79.75 70 VAL A CA 1
ATOM 548 C C . VAL A 1 70 ? -11.385 -1.074 13.470 1.00 79.75 70 VAL A C 1
ATOM 550 O O . VAL A 1 70 ? -11.971 -0.810 14.516 1.00 79.75 70 VAL A O 1
ATOM 553 N N . ARG A 1 71 ? -10.364 -0.328 13.033 1.00 74.31 71 ARG A N 1
ATOM 554 C CA . ARG A 1 71 ? -9.794 0.795 13.799 1.00 74.31 71 ARG A CA 1
ATOM 555 C C . ARG A 1 71 ? -10.766 1.963 13.946 1.00 74.31 71 ARG A C 1
ATOM 557 O O . ARG A 1 71 ? -10.769 2.631 14.977 1.00 74.31 71 ARG A O 1
ATOM 564 N N . HIS A 1 72 ? -11.576 2.222 12.924 1.00 73.19 72 HIS A N 1
ATOM 565 C CA . HIS A 1 72 ? -12.608 3.248 12.976 1.00 73.19 72 HIS A CA 1
ATOM 566 C C . HIS A 1 72 ? -13.696 2.869 13.994 1.00 73.19 72 HIS A C 1
ATOM 568 O O . HIS A 1 72 ? -14.055 3.696 14.831 1.00 73.19 72 HIS A O 1
ATOM 574 N N . HIS A 1 73 ? -14.145 1.611 14.005 1.00 70.44 73 HIS A N 1
ATOM 575 C CA . HIS A 1 73 ? -15.088 1.097 15.004 1.00 70.44 73 HIS A CA 1
ATOM 576 C C . HIS A 1 73 ? -14.524 1.131 16.434 1.00 70.44 73 HIS A C 1
ATOM 578 O O . HIS A 1 73 ? -15.221 1.608 17.332 1.00 70.44 73 HIS A O 1
ATOM 584 N N . ASP A 1 74 ? -13.262 0.734 16.636 1.00 68.56 74 ASP A N 1
ATOM 585 C CA . ASP A 1 74 ? -12.577 0.838 17.935 1.00 68.56 74 ASP A CA 1
ATOM 586 C C . ASP A 1 74 ? -12.517 2.293 18.422 1.00 68.56 74 ASP A C 1
ATOM 588 O O . ASP A 1 74 ? -12.815 2.586 19.580 1.00 68.56 74 ASP A O 1
ATOM 592 N N . SER A 1 75 ? -12.187 3.231 17.526 1.00 68.38 75 SER A N 1
ATOM 593 C CA . SER A 1 75 ? -12.107 4.660 17.859 1.00 68.38 75 SER A CA 1
ATOM 594 C C . SER A 1 75 ? -13.458 5.287 18.223 1.00 68.38 75 SER A C 1
ATOM 596 O O . SER A 1 75 ? -13.498 6.303 18.914 1.00 68.38 75 SER A O 1
ATOM 598 N N . LEU A 1 76 ? -14.558 4.667 17.787 1.00 70.06 76 LEU A N 1
ATOM 599 C CA . LEU A 1 76 ? -15.928 5.055 18.119 1.00 70.06 76 LEU A CA 1
ATOM 600 C C . LEU A 1 76 ? -16.488 4.291 19.332 1.00 70.06 76 LEU A C 1
ATOM 602 O O . LEU A 1 76 ? -17.615 4.565 19.741 1.00 70.06 76 LEU A O 1
ATOM 606 N N . GLY A 1 77 ? -15.734 3.345 19.907 1.00 62.78 77 GLY A N 1
ATOM 607 C CA . GLY A 1 77 ? -16.199 2.494 21.008 1.00 62.78 77 GLY A CA 1
ATOM 608 C C . GLY A 1 77 ? -17.331 1.541 20.609 1.00 62.78 77 GLY A C 1
ATOM 609 O O . GLY A 1 77 ? -18.178 1.221 21.439 1.00 62.78 77 GLY A O 1
ATOM 610 N N . LEU A 1 78 ? -17.383 1.132 19.336 1.00 63.88 78 LEU A N 1
ATOM 611 C CA . LEU A 1 78 ? -18.454 0.303 18.761 1.00 63.88 78 LEU A CA 1
ATOM 612 C C . LEU A 1 78 ? -18.095 -1.189 18.664 1.00 63.88 78 LEU A C 1
ATOM 614 O O . LEU A 1 78 ? -18.838 -1.959 18.054 1.00 63.88 78 LEU A O 1
ATOM 618 N N . THR A 1 79 ? -16.961 -1.602 19.220 1.00 55.06 79 THR A N 1
ATOM 619 C CA . THR A 1 79 ? -16.512 -2.999 19.228 1.00 55.06 79 THR A CA 1
ATOM 620 C C . THR A 1 79 ? -17.249 -3.760 20.338 1.00 55.06 79 THR A C 1
ATOM 622 O O . THR A 1 79 ? -17.200 -3.343 21.494 1.00 55.06 79 THR A O 1
ATOM 625 N N . LEU A 1 80 ? -17.983 -4.821 19.966 1.00 53.22 80 LEU A N 1
ATOM 626 C CA . LEU A 1 80 ? -18.744 -5.700 20.876 1.00 53.22 80 LEU A CA 1
ATOM 627 C C . LEU A 1 80 ? -17.856 -6.400 21.912 1.00 53.22 80 LEU A C 1
ATOM 629 O O . LEU A 1 80 ? -16.757 -6.859 21.521 1.00 53.22 80 LEU A O 1
#

pLDDT: mean 85.6, std 9.45, range [53.22, 96.19]

Sequence (80 aa):
MQLLNDLQEIYLNDRWGKRLGVEISEVNPENIHLQLPFKQQNMNLGGRMHGGVLASLLGDSAKLLTLKDVRHHDSLGLTL

Radius of gyration: 14.28 Å; chains: 1; bounding box: 31×23×42 Å